Protein AF-A0AAN9IM96-F1 (afdb_monomer_lite)

Sequence (81 aa):
MEKPSAPLPPPLPQTLERQLSIEEPKTLLNGELDLAREAAMKIMKTHTKEEALEIFTKGLVPVTISKETDMDTVVSDWDEE

Radius of gyration: 25.45 Å; chains: 1; bounding box: 34×59×69 Å

Structure (mmCIF, N/CA/C/O backbone):
data_AF-A0AAN9IM96-F1
#
_entry.id   AF-A0AAN9IM96-F1
#
loop_
_atom_site.group_PDB
_atom_site.id
_atom_site.type_symbol
_atom_site.label_atom_id
_atom_site.label_alt_id
_atom_site.label_comp_id
_atom_site.label_asym_id
_atom_site.label_entity_id
_atom_site.label_seq_id
_atom_site.pdbx_PDB_ins_code
_atom_site.Cartn_x
_atom_site.Cartn_y
_atom_site.Cartn_z
_atom_site.occupancy
_atom_site.B_iso_or_equiv
_atom_site.auth_seq_id
_atom_site.auth_comp_id
_atom_site.auth_asym_id
_atom_site.auth_atom_id
_atom_site.pdbx_PDB_model_num
ATOM 1 N N . MET A 1 1 ? 22.922 -40.074 62.271 1.00 40.59 1 MET A N 1
ATOM 2 C CA . MET A 1 1 ? 22.501 -38.664 62.145 1.00 40.59 1 MET A CA 1
ATOM 3 C C . MET A 1 1 ? 22.122 -38.453 60.695 1.00 40.59 1 MET A C 1
ATOM 5 O O . MET A 1 1 ? 22.999 -38.271 59.862 1.00 40.59 1 MET A O 1
ATOM 9 N N . GLU A 1 2 ? 20.840 -38.613 60.388 1.00 51.44 2 GLU A N 1
ATOM 10 C CA . GLU 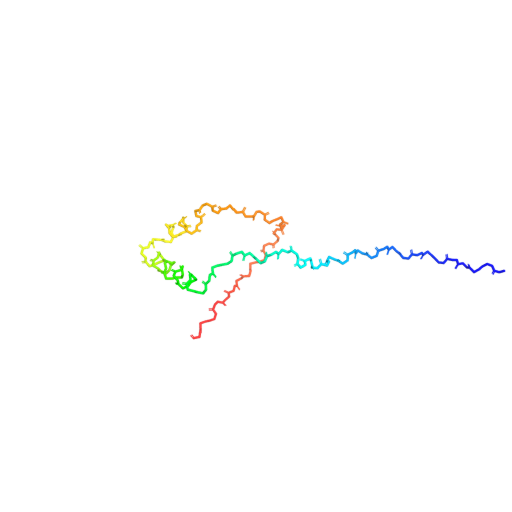A 1 2 ? 20.309 -38.408 59.040 1.00 51.44 2 GLU A CA 1
ATOM 11 C C . GLU A 1 2 ? 20.186 -36.899 58.811 1.00 51.44 2 GLU A C 1
ATOM 13 O O . GLU A 1 2 ? 19.587 -36.182 59.614 1.00 51.44 2 GLU A O 1
ATOM 18 N N . LYS A 1 3 ? 20.841 -36.397 57.766 1.00 56.56 3 LYS A N 1
ATOM 19 C CA . LYS A 1 3 ? 20.822 -34.981 57.395 1.00 56.56 3 LYS A CA 1
ATOM 20 C C . LYS A 1 3 ? 19.466 -34.678 56.738 1.00 56.56 3 LYS A C 1
ATOM 22 O O . LYS A 1 3 ? 19.097 -35.412 55.823 1.00 56.56 3 LYS A O 1
ATOM 27 N N . PRO A 1 4 ? 18.719 -33.638 57.152 1.00 51.59 4 PRO A N 1
ATOM 28 C CA . PRO A 1 4 ? 17.421 -33.349 56.552 1.00 51.59 4 PRO A CA 1
ATOM 29 C C . PRO A 1 4 ? 17.598 -32.957 55.079 1.00 51.59 4 PRO A C 1
ATOM 31 O O . PRO A 1 4 ? 18.306 -32.000 54.758 1.00 51.59 4 PRO A O 1
ATOM 34 N N . SER A 1 5 ? 16.983 -33.741 54.191 1.00 54.72 5 SER A N 1
ATOM 35 C CA . SER A 1 5 ? 16.936 -33.502 52.748 1.00 54.72 5 SER A CA 1
ATOM 36 C C . SER A 1 5 ? 15.985 -32.336 52.485 1.00 54.72 5 SER A C 1
ATOM 38 O O . SER A 1 5 ? 14.781 -32.449 52.717 1.00 54.72 5 SER A O 1
ATOM 40 N N . ALA A 1 6 ? 16.530 -31.185 52.093 1.00 64.62 6 ALA A N 1
ATOM 41 C CA . ALA A 1 6 ? 15.733 -30.003 51.793 1.00 64.62 6 ALA A CA 1
ATOM 42 C C . ALA A 1 6 ? 14.837 -30.245 50.555 1.00 64.62 6 ALA A C 1
ATOM 44 O O . ALA A 1 6 ? 15.274 -30.930 49.626 1.00 64.62 6 ALA A O 1
ATOM 45 N N . PRO A 1 7 ? 13.612 -29.686 50.502 1.00 64.62 7 PRO A N 1
ATOM 46 C CA . PRO A 1 7 ? 12.747 -29.805 49.333 1.00 64.62 7 PRO A CA 1
ATOM 47 C C . PRO A 1 7 ? 13.392 -29.129 48.118 1.00 64.62 7 PRO A C 1
ATOM 49 O O . PRO A 1 7 ? 13.859 -27.993 48.212 1.00 64.62 7 PRO A O 1
ATOM 52 N N . LEU A 1 8 ? 13.413 -29.824 46.979 1.00 64.31 8 LEU A N 1
ATOM 53 C CA . LEU A 1 8 ? 13.841 -29.257 45.699 1.00 64.31 8 LEU A CA 1
ATOM 54 C C . LEU A 1 8 ? 12.953 -28.046 45.340 1.00 64.31 8 LEU A C 1
ATOM 56 O O . LEU A 1 8 ? 11.731 -28.136 45.497 1.00 64.31 8 LEU A O 1
ATOM 60 N N . PRO A 1 9 ? 13.526 -26.924 44.865 1.00 68.31 9 PRO A N 1
ATOM 61 C CA . PRO A 1 9 ? 12.740 -25.778 44.419 1.00 68.31 9 PRO A CA 1
ATOM 62 C C . PRO A 1 9 ? 11.857 -26.157 43.215 1.00 68.31 9 PRO A C 1
ATOM 64 O O . PRO A 1 9 ? 12.234 -27.039 42.435 1.00 68.31 9 PRO A O 1
ATOM 67 N N . PRO A 1 10 ? 10.687 -25.510 43.044 1.00 71.06 10 PRO A N 1
ATOM 68 C CA . PRO A 1 10 ? 9.824 -25.749 41.893 1.00 71.06 10 PRO A CA 1
ATOM 69 C C . PRO A 1 10 ? 10.576 -25.445 40.585 1.00 71.06 10 PRO A C 1
ATOM 71 O O . PRO A 1 10 ? 11.406 -24.530 40.562 1.00 71.06 10 PRO A O 1
ATOM 74 N N . PRO A 1 11 ? 10.312 -26.195 39.499 1.00 66.00 11 PRO A N 1
ATOM 75 C CA . PRO A 1 11 ? 10.953 -25.951 38.214 1.00 66.00 11 PRO A CA 1
ATOM 76 C C . PRO A 1 11 ? 10.652 -24.520 37.759 1.00 66.00 11 PRO A C 1
ATOM 78 O O . PRO A 1 11 ? 9.496 -24.094 37.738 1.00 66.00 11 PRO A O 1
ATOM 81 N N . LEU A 1 12 ? 11.709 -23.775 37.431 1.00 66.50 12 LEU A N 1
ATOM 82 C CA . LEU A 1 12 ? 11.602 -22.425 36.885 1.00 66.50 12 LEU A CA 1
ATOM 8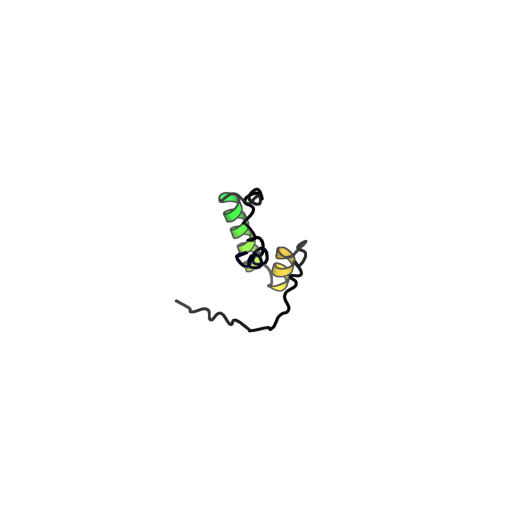3 C C . LEU A 1 12 ? 10.727 -22.458 35.618 1.00 66.50 12 LEU A C 1
ATOM 85 O O . LEU A 1 12 ? 10.821 -23.427 34.856 1.00 66.50 12 LEU A O 1
ATOM 89 N N . PRO A 1 13 ? 9.883 -21.435 35.377 1.00 65.25 13 PRO A N 1
ATOM 90 C CA . PRO A 1 13 ? 9.127 -21.344 34.137 1.00 65.25 13 PRO A CA 1
ATOM 91 C C . PRO A 1 13 ? 10.112 -21.429 32.975 1.00 65.25 13 PRO A C 1
ATOM 93 O O . PRO A 1 13 ? 11.100 -20.695 32.941 1.00 65.25 13 PRO A O 1
ATOM 96 N N . GLN A 1 14 ? 9.860 -22.381 32.076 1.00 66.44 14 GLN A N 1
ATOM 97 C CA . GLN A 1 14 ? 10.644 -22.585 30.866 1.00 66.44 14 GLN A CA 1
ATOM 98 C C . GLN A 1 14 ? 10.764 -21.228 30.181 1.00 66.44 14 GLN A C 1
ATOM 100 O O . GLN A 1 14 ? 9.759 -20.635 29.785 1.00 66.44 14 GLN A O 1
ATOM 105 N N . THR A 1 15 ? 11.982 -20.696 30.136 1.00 65.69 15 THR A N 1
ATOM 106 C CA . THR A 1 15 ? 12.281 -19.463 29.424 1.00 65.69 15 THR A CA 1
ATOM 107 C C . THR A 1 15 ? 11.738 -19.637 28.015 1.00 65.69 15 THR A C 1
ATOM 109 O O . THR A 1 15 ? 12.100 -20.602 27.344 1.00 65.69 15 THR A O 1
ATOM 112 N N . LEU A 1 16 ? 10.812 -18.770 27.596 1.00 65.38 16 LEU A N 1
ATOM 113 C CA . LEU A 1 16 ? 10.319 -18.749 26.222 1.00 65.38 16 LEU A CA 1
ATOM 114 C C . LEU A 1 16 ? 11.513 -18.434 25.322 1.00 65.38 16 LEU A C 1
ATOM 116 O O . LEU A 1 16 ? 11.862 -17.275 25.107 1.00 65.38 16 LEU A O 1
ATOM 120 N N . GLU A 1 17 ? 12.199 -19.475 24.868 1.00 70.38 17 GLU A N 1
ATOM 121 C CA . GLU A 1 17 ? 13.329 -19.319 23.976 1.00 70.38 17 GLU A CA 1
ATOM 122 C C . GLU A 1 17 ? 12.790 -18.860 22.627 1.00 70.38 17 GLU A C 1
ATOM 124 O O . GLU A 1 17 ? 11.835 -19.429 22.088 1.00 70.38 17 GLU A O 1
ATOM 129 N N . ARG A 1 18 ? 13.388 -17.796 22.083 1.00 65.19 18 ARG A N 1
ATOM 130 C CA . ARG A 1 18 ? 13.096 -17.358 20.719 1.00 65.19 18 ARG A CA 1
ATOM 131 C C . ARG A 1 18 ? 13.365 -18.531 19.781 1.00 65.19 18 ARG A C 1
ATOM 133 O O . ARG A 1 18 ? 14.515 -18.875 19.523 1.00 65.19 18 ARG A O 1
ATOM 140 N N . GLN A 1 19 ? 12.304 -19.129 19.249 1.00 68.62 19 GLN A N 1
ATOM 141 C CA . GLN A 1 19 ? 12.429 -20.113 18.186 1.00 68.62 19 GLN A CA 1
ATOM 142 C C . GLN A 1 19 ? 12.837 -19.372 16.910 1.00 68.62 19 GLN A C 1
ATOM 144 O O . GLN A 1 19 ? 12.038 -18.6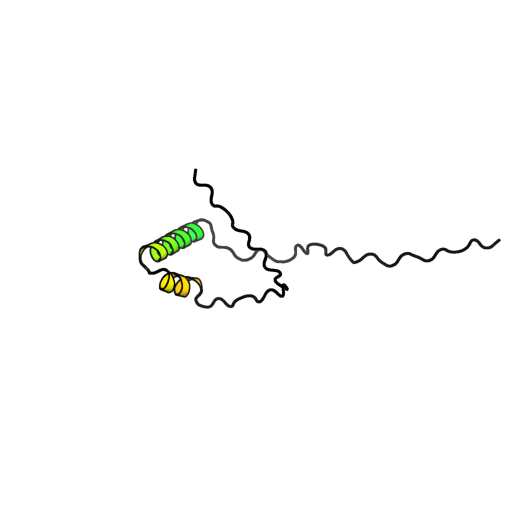48 16.323 1.00 68.62 19 GLN A O 1
ATOM 149 N N . LEU A 1 20 ? 14.083 -19.552 16.472 1.00 65.25 20 LEU A N 1
ATOM 150 C CA . LEU A 1 20 ? 14.634 -18.968 15.239 1.00 65.25 20 LEU A CA 1
ATOM 151 C C . LEU A 1 20 ? 14.060 -19.601 13.948 1.00 65.25 20 LEU A C 1
ATOM 153 O O . LEU A 1 20 ? 14.663 -19.484 12.890 1.00 65.25 20 LEU A O 1
ATOM 157 N N . SER A 1 21 ? 12.931 -20.314 14.020 1.00 64.81 21 SER A N 1
ATOM 158 C CA . SER A 1 21 ? 12.496 -21.258 12.978 1.00 64.81 21 SER A CA 1
ATOM 159 C C . SER A 1 21 ? 11.316 -20.787 12.122 1.00 64.81 21 SER A C 1
ATOM 161 O O . SER A 1 21 ? 10.680 -21.608 11.460 1.00 64.81 21 SER A O 1
ATOM 163 N N . ILE A 1 22 ? 11.006 -19.495 12.103 1.00 69.12 22 ILE A N 1
ATOM 164 C CA . ILE A 1 22 ? 10.164 -18.948 11.036 1.00 69.12 22 ILE A CA 1
ATOM 165 C C . ILE A 1 22 ? 11.088 -18.404 9.957 1.00 69.12 22 ILE A C 1
ATOM 167 O O . ILE A 1 22 ? 11.878 -17.500 10.218 1.00 69.12 22 ILE A O 1
ATOM 171 N N . GLU A 1 23 ? 11.013 -19.008 8.767 1.00 75.19 23 GLU A N 1
ATOM 172 C CA . GLU A 1 23 ? 11.568 -18.421 7.549 1.00 75.19 23 GLU A CA 1
ATOM 173 C C . GLU A 1 23 ? 11.114 -16.962 7.487 1.00 75.19 23 GLU A C 1
ATOM 175 O O . GLU A 1 23 ? 9.947 -16.664 7.777 1.00 75.19 23 GLU A O 1
ATOM 180 N N . GLU A 1 24 ? 12.050 -16.054 7.197 1.00 76.00 24 GLU A N 1
ATOM 181 C CA . GLU A 1 24 ? 11.728 -14.635 7.112 1.00 76.00 24 GLU A CA 1
ATOM 182 C C . GLU A 1 24 ? 10.516 -14.457 6.191 1.00 76.00 24 GLU A C 1
ATOM 184 O O . GLU A 1 24 ? 10.441 -15.098 5.134 1.00 76.00 24 GLU A O 1
ATOM 189 N N . PRO A 1 25 ? 9.527 -13.638 6.591 1.00 76.56 25 PRO A N 1
ATOM 190 C CA . PRO A 1 25 ? 8.375 -13.412 5.741 1.00 76.56 25 PRO A CA 1
ATOM 191 C C . PRO A 1 25 ? 8.881 -12.922 4.389 1.00 76.56 25 PRO A C 1
ATOM 193 O O . PRO A 1 25 ? 9.768 -12.074 4.332 1.00 76.56 25 PRO A O 1
ATOM 196 N N . LYS A 1 26 ? 8.323 -13.455 3.298 1.00 78.94 26 LYS A N 1
ATOM 197 C CA . LYS A 1 26 ? 8.667 -12.983 1.956 1.00 78.94 26 LYS A CA 1
ATOM 198 C C . LYS A 1 26 ? 8.345 -11.496 1.873 1.00 78.94 26 LYS A C 1
ATOM 200 O O . LYS A 1 26 ? 7.176 -11.112 1.840 1.00 78.94 26 LYS A O 1
ATOM 205 N N . THR A 1 27 ? 9.386 -10.678 1.886 1.00 84.62 27 THR A N 1
ATOM 206 C CA . THR A 1 27 ? 9.301 -9.233 1.727 1.00 84.62 27 THR A CA 1
ATOM 207 C C . THR A 1 27 ? 9.524 -8.861 0.268 1.00 84.62 27 THR A C 1
ATOM 209 O O . THR A 1 27 ? 10.030 -9.647 -0.534 1.00 84.62 27 THR A O 1
ATOM 212 N N . LEU A 1 28 ? 9.104 -7.648 -0.077 1.00 91.00 28 LEU A N 1
ATOM 213 C CA . LEU A 1 28 ? 9.422 -7.039 -1.359 1.00 91.00 28 LEU A CA 1
ATOM 214 C C . LEU A 1 28 ? 10.929 -6.761 -1.448 1.00 91.00 28 LEU A C 1
ATOM 216 O O . LEU A 1 28 ? 11.551 -6.355 -0.465 1.00 91.00 28 LEU A O 1
ATOM 220 N N . LEU A 1 29 ? 11.502 -6.924 -2.639 1.00 93.50 29 LEU A N 1
ATOM 221 C CA . LEU A 1 29 ? 12.857 -6.469 -2.943 1.00 93.50 29 LEU A CA 1
ATOM 222 C C . LEU A 1 29 ? 12.919 -4.933 -2.928 1.00 93.50 29 LEU A C 1
ATOM 224 O O . LEU A 1 29 ? 11.908 -4.254 -3.101 1.00 93.50 29 LEU A O 1
ATOM 228 N N . ASN A 1 30 ? 14.118 -4.356 -2.799 1.00 92.12 30 ASN A N 1
ATOM 229 C CA . ASN A 1 30 ? 14.286 -2.899 -2.698 1.00 92.12 30 ASN A CA 1
ATOM 230 C C . ASN A 1 30 ? 13.606 -2.121 -3.841 1.00 92.12 30 ASN A C 1
ATOM 232 O O . ASN A 1 30 ? 12.931 -1.129 -3.588 1.00 92.12 30 ASN A O 1
ATOM 236 N N . GLY A 1 31 ? 13.730 -2.589 -5.087 1.00 94.81 31 GLY A N 1
ATOM 237 C CA . GLY A 1 31 ? 13.073 -1.934 -6.224 1.00 94.81 31 GLY A CA 1
ATOM 238 C C . GLY A 1 31 ? 11.545 -2.019 -6.169 1.00 94.81 31 GLY A C 1
ATOM 239 O O . GLY A 1 31 ? 10.853 -1.082 -6.551 1.00 94.81 31 GLY A O 1
ATOM 240 N N . GLU A 1 32 ? 11.004 -3.117 -5.645 1.00 95.94 32 GLU A N 1
ATOM 241 C CA . GLU A 1 32 ? 9.562 -3.293 -5.467 1.00 95.94 32 GLU A CA 1
ATOM 242 C C . GLU A 1 32 ? 9.029 -2.416 -4.327 1.00 95.94 32 GLU A C 1
ATOM 244 O O . GLU A 1 32 ? 7.925 -1.884 -4.434 1.00 95.94 32 GLU A O 1
ATOM 249 N N . LEU A 1 33 ? 9.823 -2.202 -3.271 1.00 95.00 33 LEU A N 1
ATOM 250 C CA . LEU A 1 33 ? 9.504 -1.246 -2.207 1.00 95.00 33 LEU A CA 1
ATOM 251 C C . LEU A 1 33 ? 9.416 0.185 -2.739 1.00 95.00 33 LEU A C 1
ATOM 253 O O . LEU A 1 33 ? 8.477 0.901 -2.392 1.00 95.00 33 LEU A O 1
ATOM 257 N N . ASP A 1 34 ? 10.352 0.602 -3.592 1.00 96.69 34 ASP A N 1
ATOM 258 C CA . ASP A 1 34 ? 10.309 1.933 -4.200 1.00 96.69 34 ASP A CA 1
ATOM 259 C C . ASP A 1 34 ? 9.070 2.122 -5.079 1.00 96.69 34 ASP A C 1
ATOM 261 O O . ASP A 1 34 ? 8.385 3.141 -4.964 1.00 96.69 34 ASP A O 1
ATOM 265 N N . LEU A 1 35 ? 8.726 1.115 -5.886 1.00 97.56 35 LEU A N 1
ATOM 266 C CA . LEU A 1 35 ? 7.508 1.128 -6.699 1.00 97.56 35 LEU A CA 1
ATOM 267 C C . LEU A 1 35 ? 6.242 1.174 -5.832 1.00 97.56 35 LEU A C 1
ATOM 269 O O . LEU A 1 35 ? 5.332 1.961 -6.100 1.00 97.56 35 LEU A O 1
ATOM 273 N N . ALA A 1 36 ? 6.184 0.367 -4.770 1.00 96.31 36 ALA A N 1
ATOM 274 C CA . ALA A 1 36 ? 5.064 0.364 -3.835 1.00 96.31 36 ALA A CA 1
ATOM 275 C C . ALA A 1 36 ? 4.914 1.724 -3.135 1.00 96.31 36 ALA A C 1
ATOM 277 O O . ALA A 1 36 ? 3.802 2.241 -3.014 1.00 96.31 36 ALA A O 1
ATOM 278 N N . ARG A 1 37 ? 6.031 2.341 -2.733 1.00 97.56 37 ARG A N 1
ATOM 279 C CA . ARG A 1 37 ? 6.064 3.677 -2.130 1.00 97.56 37 ARG A CA 1
ATOM 280 C C . ARG A 1 37 ? 5.567 4.746 -3.097 1.00 97.56 37 ARG A C 1
ATOM 282 O O . ARG A 1 37 ? 4.761 5.586 -2.703 1.00 97.56 37 ARG A O 1
ATOM 289 N N . GLU A 1 38 ? 6.015 4.730 -4.349 1.00 98.12 38 GLU A N 1
ATOM 290 C CA . GLU A 1 38 ? 5.546 5.677 -5.365 1.00 98.12 38 GLU A CA 1
ATOM 291 C C . GLU A 1 38 ? 4.037 5.533 -5.606 1.00 98.12 38 GLU A C 1
ATOM 293 O O . GLU A 1 38 ? 3.305 6.528 -5.601 1.00 98.12 38 GLU A O 1
ATOM 298 N N . ALA A 1 39 ? 3.550 4.297 -5.735 1.00 97.75 39 ALA A N 1
ATOM 299 C CA . ALA A 1 39 ? 2.128 4.014 -5.892 1.00 97.75 39 ALA A CA 1
ATOM 300 C C . ALA A 1 39 ? 1.308 4.505 -4.687 1.00 97.75 39 ALA A C 1
ATOM 302 O O . ALA A 1 39 ? 0.276 5.157 -4.869 1.00 97.75 39 ALA A O 1
ATOM 303 N N . ALA A 1 40 ? 1.790 4.271 -3.463 1.00 97.75 40 ALA A N 1
ATOM 304 C CA . ALA A 1 40 ? 1.153 4.762 -2.244 1.00 97.75 40 ALA A CA 1
ATOM 305 C C . ALA A 1 40 ? 1.088 6.298 -2.215 1.00 97.75 40 ALA A C 1
ATOM 307 O O . ALA A 1 40 ? 0.033 6.872 -1.943 1.00 97.75 40 ALA A O 1
ATOM 308 N N . MET A 1 41 ? 2.181 6.978 -2.575 1.00 98.19 41 MET A N 1
ATOM 309 C CA . MET A 1 41 ? 2.227 8.443 -2.644 1.00 98.19 41 MET A CA 1
ATOM 310 C C . MET A 1 41 ? 1.278 9.010 -3.697 1.00 98.19 41 MET A C 1
ATOM 312 O O . MET A 1 41 ? 0.686 10.068 -3.486 1.00 98.19 41 MET A O 1
ATOM 316 N N . LYS A 1 42 ? 1.109 8.319 -4.828 1.00 98.31 42 LYS A N 1
ATOM 317 C CA . LYS A 1 42 ? 0.121 8.700 -5.838 1.00 98.31 42 LYS A CA 1
ATOM 318 C C . LYS A 1 42 ? -1.292 8.627 -5.264 1.00 98.31 42 LYS A C 1
ATOM 320 O O . LYS A 1 42 ? -2.023 9.604 -5.381 1.00 98.31 42 LYS A O 1
ATOM 325 N N . ILE A 1 43 ? -1.645 7.524 -4.600 1.00 98.25 43 ILE A N 1
ATOM 326 C CA . ILE A 1 43 ? -2.972 7.341 -3.993 1.00 98.25 43 ILE A CA 1
ATOM 327 C C . ILE A 1 43 ? -3.259 8.453 -2.981 1.00 98.25 43 ILE A C 1
ATOM 329 O O . ILE A 1 43 ? -4.298 9.098 -3.091 1.00 98.25 43 ILE A O 1
ATOM 333 N N . MET A 1 44 ? -2.310 8.734 -2.083 1.00 97.00 44 MET A N 1
ATOM 334 C CA . MET A 1 44 ? -2.426 9.781 -1.059 1.00 97.00 44 MET A CA 1
ATOM 335 C C . MET A 1 44 ? -2.642 11.188 -1.629 1.00 97.00 44 MET A C 1
ATOM 337 O O . MET A 1 44 ? -3.251 12.028 -0.975 1.00 97.00 44 MET A O 1
ATOM 341 N N . LYS A 1 45 ? -2.124 11.468 -2.830 1.00 97.69 45 LYS A N 1
ATOM 342 C CA . LYS A 1 45 ? -2.269 12.776 -3.487 1.00 97.69 45 LYS A CA 1
ATOM 343 C C . LYS A 1 45 ? -3.553 12.897 -4.301 1.00 97.69 45 LYS A C 1
ATOM 345 O O . LYS A 1 45 ? -4.026 14.012 -4.496 1.00 97.69 45 LYS A O 1
ATOM 350 N N . THR A 1 46 ? -4.061 11.792 -4.845 1.00 98.31 46 THR A N 1
ATOM 351 C CA . THR A 1 46 ? -5.174 11.826 -5.807 1.00 98.31 46 THR A CA 1
ATOM 352 C C . THR A 1 46 ? -6.523 11.431 -5.222 1.00 98.31 46 THR A C 1
ATOM 354 O O . THR A 1 46 ? -7.530 11.731 -5.851 1.00 98.31 46 THR A O 1
ATOM 357 N N . HIS A 1 47 ? -6.555 10.750 -4.077 1.00 97.94 47 HIS A N 1
ATOM 358 C CA . HIS A 1 47 ? -7.788 10.267 -3.448 1.00 97.94 47 HIS A CA 1
ATOM 359 C C . HIS A 1 47 ? -8.069 11.008 -2.148 1.00 97.94 47 HIS A C 1
ATOM 361 O O . HIS A 1 47 ? -7.164 11.572 -1.526 1.00 97.94 47 HIS A O 1
ATOM 367 N N . THR A 1 48 ? -9.328 10.978 -1.719 1.00 98.25 48 THR A N 1
ATOM 368 C CA . THR A 1 48 ? -9.671 11.415 -0.364 1.00 98.25 48 THR A CA 1
ATOM 369 C C . THR A 1 48 ? -9.078 10.457 0.669 1.00 98.25 48 THR A C 1
ATOM 371 O O . THR A 1 48 ? -8.658 9.336 0.360 1.00 98.25 48 THR A O 1
ATOM 374 N N . LYS A 1 49 ? -9.043 10.889 1.932 1.00 96.94 49 LYS A N 1
ATOM 375 C CA . LYS A 1 49 ? -8.536 10.063 3.032 1.00 96.94 49 LYS A CA 1
ATOM 376 C C . LYS A 1 49 ? -9.334 8.764 3.165 1.00 96.94 49 LYS A C 1
ATOM 378 O O . LYS A 1 49 ? -8.751 7.712 3.403 1.00 96.94 49 LYS A O 1
ATOM 383 N N . GLU A 1 50 ? -10.651 8.845 3.015 1.00 97.62 50 GLU A N 1
ATOM 384 C CA . GLU A 1 50 ? -11.581 7.729 3.158 1.00 97.62 50 GLU A CA 1
ATOM 385 C C . GLU A 1 50 ? -11.374 6.691 2.046 1.00 97.62 50 GLU A C 1
ATOM 387 O O . GLU A 1 50 ? -11.259 5.500 2.329 1.00 97.62 50 GLU A O 1
ATOM 392 N N . GLU A 1 51 ? -11.236 7.144 0.798 1.00 97.56 51 GLU A N 1
ATOM 393 C CA . GLU A 1 51 ? -10.945 6.281 -0.354 1.00 97.56 51 GLU A CA 1
ATOM 394 C C . GLU A 1 51 ? -9.561 5.630 -0.241 1.00 97.56 51 GLU A C 1
ATOM 396 O O . GLU A 1 51 ? -9.403 4.434 -0.486 1.00 97.56 51 GLU A O 1
ATOM 401 N N . ALA A 1 52 ? -8.545 6.395 0.172 1.00 98.00 52 ALA A N 1
ATOM 402 C CA . ALA A 1 52 ? -7.209 5.860 0.403 1.00 98.00 52 ALA A CA 1
ATOM 403 C C . ALA A 1 52 ? -7.222 4.780 1.497 1.00 98.00 52 ALA A C 1
ATOM 405 O O . ALA A 1 52 ? -6.601 3.727 1.332 1.00 98.00 52 ALA A O 1
ATOM 406 N N . LEU A 1 53 ? -7.959 5.009 2.590 1.00 97.19 53 LEU A N 1
ATOM 407 C CA . LEU A 1 53 ? -8.125 4.038 3.669 1.00 97.19 53 LEU A CA 1
ATOM 408 C C . LEU A 1 53 ? -8.747 2.738 3.149 1.00 97.19 53 LEU A C 1
ATOM 410 O O . LEU A 1 53 ? -8.228 1.661 3.443 1.00 97.19 53 LEU A O 1
ATOM 414 N N . GLU A 1 54 ? -9.817 2.825 2.355 1.00 97.06 54 GLU A N 1
ATOM 415 C CA . GLU A 1 54 ? -10.450 1.654 1.744 1.00 97.06 54 GLU A CA 1
ATOM 416 C C . GLU A 1 54 ? -9.455 0.879 0.873 1.00 97.06 54 GLU A C 1
ATOM 418 O O . GLU A 1 54 ? -9.339 -0.338 1.009 1.00 97.06 54 GLU A O 1
ATOM 423 N N . ILE A 1 55 ? -8.678 1.571 0.032 1.00 97.31 55 ILE A N 1
ATOM 424 C CA . ILE A 1 55 ? -7.678 0.942 -0.841 1.00 97.31 55 ILE A CA 1
ATOM 425 C C . ILE A 1 55 ? -6.608 0.208 -0.024 1.00 97.31 55 ILE A C 1
ATOM 427 O O . ILE A 1 55 ? -6.335 -0.961 -0.296 1.00 97.31 55 ILE A O 1
ATOM 431 N N . PHE A 1 56 ? -6.010 0.864 0.976 1.00 96.50 56 PHE A N 1
ATOM 432 C CA . PHE A 1 56 ? -4.917 0.280 1.761 1.00 96.50 56 PHE A CA 1
ATOM 433 C C . PHE A 1 56 ? -5.366 -0.859 2.676 1.00 96.50 56 PHE A C 1
ATOM 435 O O . PHE A 1 56 ? -4.564 -1.731 3.006 1.00 96.50 56 PHE A O 1
ATOM 442 N N . THR A 1 57 ? -6.630 -0.859 3.094 1.00 96.19 57 THR A N 1
ATOM 443 C CA . THR A 1 57 ? -7.162 -1.866 4.021 1.00 96.19 57 THR A CA 1
ATOM 444 C C . THR A 1 57 ? -7.952 -2.972 3.329 1.00 96.19 57 THR A C 1
ATOM 446 O O . THR A 1 57 ? -8.348 -3.943 3.978 1.00 96.19 57 THR A O 1
ATOM 449 N N . LYS A 1 58 ? -8.152 -2.885 2.009 1.00 96.56 58 LYS A N 1
ATOM 450 C CA . LYS A 1 58 ? -8.919 -3.868 1.244 1.00 96.56 58 LYS A CA 1
ATOM 451 C C . LYS A 1 58 ? -8.358 -5.281 1.410 1.00 96.56 58 LYS A C 1
ATOM 453 O O . LYS A 1 58 ? -7.241 -5.579 0.999 1.00 96.56 58 LYS A O 1
ATOM 458 N N . GLY A 1 59 ? -9.176 -6.175 1.964 1.00 94.50 59 GLY A N 1
ATOM 459 C CA . GLY A 1 59 ? -8.820 -7.580 2.182 1.00 94.50 59 GLY A CA 1
ATOM 460 C C . GLY A 1 59 ? -7.961 -7.840 3.423 1.00 94.50 59 GLY A C 1
ATOM 461 O O . GLY A 1 59 ? -7.670 -9.000 3.709 1.00 94.50 59 GLY A O 1
ATOM 462 N N . LEU A 1 60 ? -7.589 -6.803 4.182 1.00 92.25 60 LEU A N 1
ATOM 463 C CA . LEU A 1 60 ? -6.964 -6.977 5.488 1.00 92.25 60 LEU A CA 1
ATOM 464 C C . LEU A 1 60 ? -8.027 -7.335 6.528 1.00 92.25 60 LEU A C 1
ATOM 466 O O . LEU A 1 60 ? -9.107 -6.747 6.571 1.00 92.25 60 LEU A O 1
ATOM 470 N N . VAL A 1 61 ? -7.702 -8.296 7.390 1.00 90.06 61 VAL A N 1
ATOM 471 C CA . VAL A 1 61 ? -8.533 -8.661 8.540 1.00 90.06 61 VAL A CA 1
ATOM 472 C C . VAL A 1 61 ? -7.860 -8.115 9.799 1.00 90.06 61 VAL A C 1
ATOM 474 O O . VAL A 1 61 ? -6.673 -8.384 10.005 1.00 90.06 61 VAL A O 1
ATOM 477 N N . PRO A 1 62 ? -8.574 -7.357 10.651 1.00 87.06 62 PRO A N 1
ATOM 478 C CA . PRO A 1 62 ? -8.026 -6.890 11.915 1.00 87.06 62 PRO A CA 1
ATOM 479 C C . PRO A 1 62 ? -7.571 -8.068 12.777 1.00 87.06 62 PRO A C 1
ATOM 481 O O . PRO A 1 62 ? -8.338 -8.997 13.034 1.00 87.06 62 PRO A O 1
ATOM 484 N N . VAL A 1 63 ? -6.334 -8.019 13.264 1.00 85.31 63 VAL A N 1
ATOM 485 C CA . VAL A 1 63 ? -5.870 -8.977 14.268 1.00 85.31 63 VAL A CA 1
ATOM 486 C C . VAL A 1 63 ? -6.397 -8.513 15.620 1.00 85.31 63 VAL A C 1
ATOM 488 O O . VAL A 1 63 ? -5.980 -7.476 16.136 1.00 85.31 63 VAL A O 1
ATOM 491 N N . THR A 1 64 ? -7.322 -9.271 16.206 1.00 82.50 64 THR A N 1
ATOM 492 C CA . THR A 1 64 ? -7.774 -9.034 17.579 1.00 82.50 64 THR A CA 1
ATOM 493 C C . THR A 1 64 ? -6.663 -9.453 18.529 1.00 82.50 64 THR A C 1
ATOM 495 O O . THR A 1 64 ? -6.503 -10.630 18.847 1.00 82.50 64 THR A O 1
ATOM 498 N N . ILE A 1 65 ? -5.851 -8.492 18.955 1.00 71.12 65 ILE A N 1
ATOM 499 C CA . ILE A 1 65 ? -4.857 -8.726 19.995 1.00 71.12 65 ILE A CA 1
ATOM 500 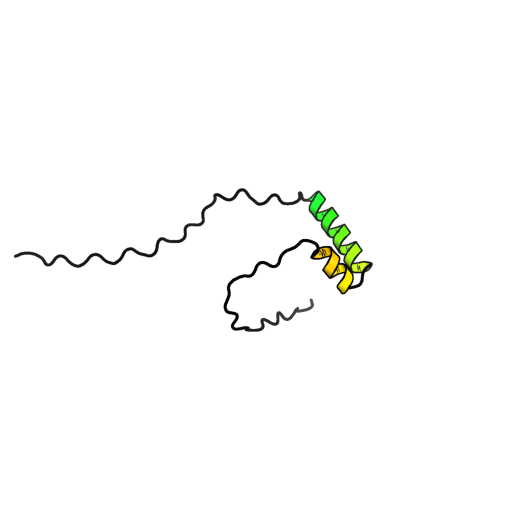C C . ILE A 1 65 ? -5.627 -8.746 21.318 1.00 71.12 65 ILE A C 1
ATOM 502 O O . ILE A 1 65 ? -6.265 -7.755 21.666 1.00 71.12 65 ILE A O 1
ATOM 506 N N . SER A 1 66 ? -5.598 -9.866 22.040 1.00 60.88 66 SER A N 1
ATOM 507 C CA . SER A 1 66 ? -6.208 -10.016 23.364 1.00 60.88 66 SER A CA 1
ATOM 508 C C . SER A 1 66 ? -5.408 -9.227 24.403 1.00 60.88 66 SER A C 1
ATOM 510 O O . SER A 1 66 ? -4.679 -9.798 25.208 1.00 60.88 66 SER A O 1
ATOM 512 N N .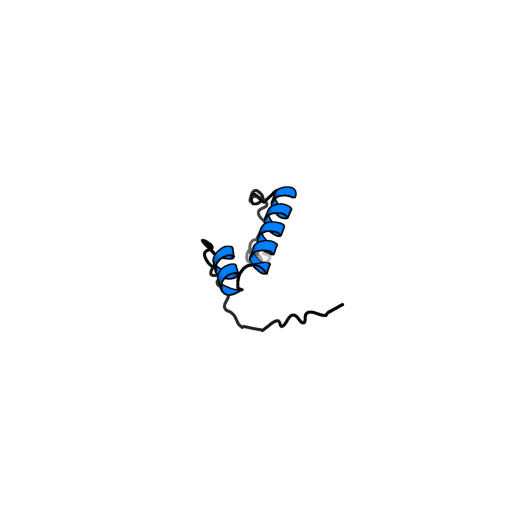 LYS A 1 67 ? -5.473 -7.900 24.335 1.00 60.22 67 LYS A N 1
ATOM 513 C CA . LYS A 1 67 ? -4.976 -7.006 25.375 1.00 60.22 67 LYS A CA 1
ATOM 514 C C . LYS A 1 67 ? -6.180 -6.304 25.971 1.00 60.22 67 LYS A C 1
ATOM 516 O O . LYS A 1 67 ? -6.877 -5.568 25.282 1.00 60.22 67 LYS A O 1
ATOM 521 N N . GLU A 1 68 ? -6.420 -6.584 27.242 1.00 61.09 68 GLU A N 1
ATOM 522 C CA . GLU A 1 68 ? -7.143 -5.693 28.140 1.00 61.09 68 GLU A CA 1
ATOM 523 C C . GLU A 1 68 ? -6.513 -4.298 28.022 1.00 61.09 68 GLU A C 1
ATOM 525 O O . GLU A 1 68 ? -5.375 -4.067 28.419 1.00 61.09 68 GLU A O 1
ATOM 530 N N . THR A 1 69 ? -7.189 -3.382 27.336 1.00 53.84 69 THR A N 1
ATOM 531 C CA . THR A 1 69 ? -6.707 -2.011 27.180 1.00 53.84 69 THR A CA 1
ATOM 532 C C . THR A 1 69 ? -7.142 -1.212 28.398 1.00 53.84 69 THR A C 1
ATOM 534 O O . THR A 1 69 ? -8.275 -0.730 28.436 1.00 53.84 69 THR A O 1
ATOM 537 N N . ASP A 1 70 ? -6.244 -1.047 29.369 1.00 54.75 70 ASP A N 1
ATOM 538 C CA . ASP A 1 70 ? -6.205 0.211 30.109 1.00 54.75 70 ASP A CA 1
ATOM 539 C C . ASP A 1 70 ? -5.533 1.222 29.173 1.00 54.75 70 ASP A C 1
ATOM 541 O O . ASP A 1 70 ? -4.392 1.059 28.735 1.00 54.75 70 ASP A O 1
ATOM 545 N N . MET A 1 71 ? -6.336 2.152 28.682 1.00 53.41 71 MET A N 1
ATOM 546 C CA . MET A 1 71 ? -6.031 2.994 27.533 1.00 53.41 71 MET A CA 1
ATOM 547 C C . MET A 1 71 ? -5.289 4.233 28.011 1.00 53.41 71 MET A C 1
ATOM 549 O O . MET A 1 71 ? -5.880 5.301 28.146 1.00 53.41 71 MET A O 1
ATOM 553 N N . ASP A 1 72 ? -3.986 4.087 28.257 1.00 45.41 72 ASP A N 1
ATOM 554 C CA . ASP A 1 72 ? -3.126 5.255 28.394 1.00 45.41 72 ASP A CA 1
ATOM 555 C C . ASP A 1 72 ? -2.766 5.785 27.002 1.00 45.41 72 ASP A C 1
ATOM 557 O O . ASP A 1 72 ? -2.161 5.115 26.158 1.00 45.41 72 ASP A O 1
ATOM 561 N N . THR A 1 73 ? -3.255 6.988 26.739 1.00 52.00 73 THR A N 1
ATOM 562 C CA . THR A 1 73 ? -3.127 7.695 25.471 1.00 52.00 73 THR A CA 1
ATOM 563 C C . THR A 1 73 ? -1.706 8.234 25.369 1.00 52.00 73 THR A C 1
ATOM 565 O O . THR A 1 73 ? -1.411 9.312 25.876 1.00 52.00 73 THR A O 1
ATOM 568 N N . VAL A 1 74 ? -0.814 7.518 24.680 1.00 56.25 74 VAL A N 1
ATOM 569 C CA . VAL A 1 74 ? 0.448 8.115 24.223 1.00 56.25 74 VAL A CA 1
ATOM 570 C C . VAL A 1 74 ? 0.126 9.078 23.081 1.00 56.25 74 VAL A C 1
ATOM 572 O O . VAL A 1 74 ? 0.010 8.697 21.917 1.00 56.25 74 VAL A O 1
ATOM 575 N N . VAL A 1 75 ? -0.049 10.349 23.441 1.00 54.31 75 VAL A N 1
ATOM 576 C CA . VAL A 1 75 ? 0.179 11.480 22.540 1.00 54.31 75 VAL A CA 1
ATOM 577 C C . VAL A 1 75 ? 1.675 11.478 22.231 1.00 54.31 75 VAL A C 1
ATOM 579 O O . VAL A 1 75 ? 2.484 11.839 23.081 1.00 54.31 75 VAL A O 1
ATOM 582 N N . SER A 1 76 ? 2.064 11.026 21.041 1.00 55.81 76 SER A N 1
ATOM 583 C CA . SER A 1 76 ? 3.382 11.369 20.508 1.00 55.81 76 SER A CA 1
ATOM 584 C C . SER A 1 76 ? 3.271 12.751 19.883 1.00 55.81 76 SER A C 1
ATOM 586 O O . SER A 1 76 ? 2.709 12.908 18.802 1.00 55.81 76 SER A O 1
ATOM 588 N N . ASP A 1 77 ? 3.759 13.735 20.628 1.00 54.22 77 ASP A N 1
ATOM 589 C CA . ASP A 1 77 ? 4.080 15.074 20.152 1.00 54.22 77 ASP A CA 1
ATOM 590 C C . ASP A 1 77 ? 5.066 14.933 18.978 1.00 54.22 77 ASP A C 1
ATOM 592 O O . ASP A 1 77 ? 6.153 14.368 19.133 1.00 54.22 77 ASP A O 1
ATOM 596 N N . TRP A 1 78 ? 4.645 15.319 17.773 1.00 57.56 78 TRP A N 1
ATOM 597 C CA . TRP A 1 78 ? 5.544 15.428 16.626 1.00 57.56 78 TRP A CA 1
ATOM 598 C C . TRP A 1 78 ? 6.261 16.769 16.747 1.00 57.56 78 TRP A C 1
ATOM 600 O O . TRP A 1 78 ? 5.703 17.799 16.379 1.00 57.56 78 TRP A O 1
ATOM 610 N N . ASP A 1 79 ? 7.478 16.734 17.289 1.00 66.75 79 ASP A N 1
ATOM 611 C CA . ASP A 1 79 ? 8.396 17.871 17.287 1.00 66.75 79 ASP A CA 1
ATOM 612 C C . ASP A 1 79 ? 8.826 18.143 15.831 1.00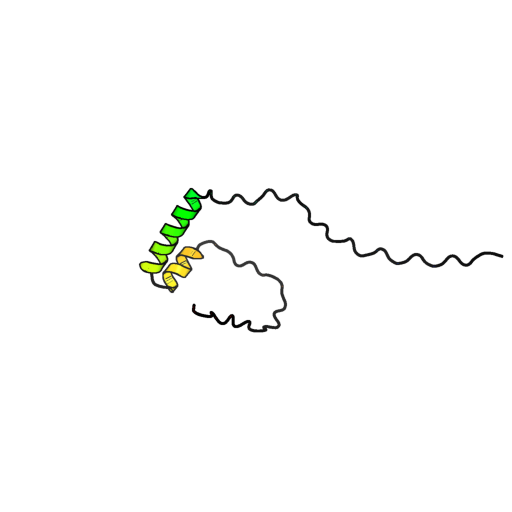 66.75 79 ASP A C 1
ATOM 614 O O . ASP A 1 79 ? 9.348 17.263 15.137 1.00 66.75 79 ASP A O 1
ATOM 618 N N . GLU A 1 80 ? 8.487 19.336 15.352 1.00 60.19 80 GLU A N 1
ATOM 619 C CA . GLU A 1 80 ? 8.805 19.889 14.036 1.00 60.19 80 GLU A CA 1
ATOM 620 C C . GLU A 1 80 ? 10.235 20.456 14.091 1.00 60.19 80 GLU A C 1
ATOM 622 O O . GLU A 1 80 ? 10.486 21.380 14.865 1.00 60.19 80 GLU A O 1
ATOM 627 N N . GLU A 1 81 ? 11.173 19.902 13.309 1.00 52.75 81 GLU A N 1
ATOM 628 C CA . GLU A 1 81 ? 12.503 20.509 13.077 1.00 52.75 81 GLU A CA 1
ATOM 629 C C . GLU A 1 81 ? 12.530 21.276 11.748 1.00 52.75 81 GLU A C 1
ATOM 631 O O . GLU A 1 81 ? 12.097 20.698 10.719 1.00 52.75 81 GLU A O 1
#

pLDDT: mean 77.52, std 17.88, range [40.59, 98.31]

Secondary structure (DSSP, 8-state):
-PPP-PPPPPPPP--------SPPP-PPPHHHHHHHHHHHHHHHHHS-HHHHHHHHHTT----------------------

Organism: Crotalaria pallida (NCBI:txid3830)

Foldseek 3Di:
DDDDDDDDDDDDPDPPDPDPPDDPPDDDDPVVVVVVVVVLVVCVVPDDPVVSCCVVCPPPDDDPDPDPDPDDDPPPDDDDD